Protein AF-J7H1P7-F1 (afdb_monomer_lite)

InterPro domains:
  IPR000440 NADH:ubiquinone/plastoquinone oxidoreductase, chain 3 [PF00507] (2-83)
  IPR000440 NADH:ubiquinone/plastoquinone oxidoreductase, chain 3 [PTHR11058] (2-84)
  IPR038430 NADH:ubiquinone oxidoreductase, subunit 3 superfamily [G3DSA:1.20.58.1610] (1-84)

pLDDT: mean 75.69, std 17.22, range [39.75, 96.62]

Secondary structure (DSSP, 8-state):
---SSS----SS---S-S-----HHHHHHHHHHHHHHHHHHHHHHHHTTHHHHHHHHHHHHHHHHHHHHHHHHHHHHTTTT---------SSSSSS----------

Structure (m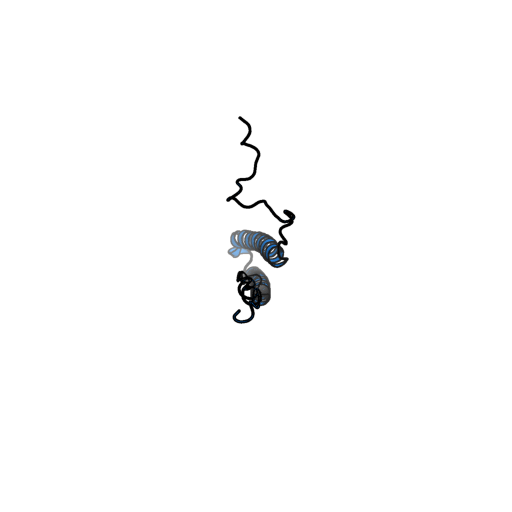mCIF, N/CA/C/O backbone):
data_AF-J7H1P7-F1
#
_entry.id   AF-J7H1P7-F1
#
loop_
_atom_site.group_PDB
_atom_site.id
_atom_site.type_symbol
_atom_site.label_atom_id
_atom_site.label_alt_id
_atom_site.label_comp_id
_atom_site.label_asym_id
_atom_site.label_entity_id
_atom_site.label_seq_id
_atom_site.pdbx_PDB_ins_code
_atom_site.Cartn_x
_atom_site.Cartn_y
_atom_site.Cartn_z
_atom_site.occupancy
_atom_site.B_iso_or_equiv
_atom_site.auth_seq_id
_atom_site.auth_comp_id
_atom_site.auth_asym_id
_atom_site.auth_atom_id
_atom_site.pdbx_PDB_model_num
ATOM 1 N N . ALA A 1 1 ? 35.454 33.538 -14.546 1.00 49.25 1 ALA A N 1
ATOM 2 C CA . ALA A 1 1 ? 34.571 32.489 -13.992 1.00 49.25 1 ALA A CA 1
ATOM 3 C C . ALA A 1 1 ? 33.570 32.047 -15.065 1.00 49.25 1 ALA A C 1
ATOM 5 O O . ALA A 1 1 ? 32.542 32.686 -15.223 1.00 49.25 1 ALA A O 1
ATOM 6 N N . ARG A 1 2 ? 33.898 31.028 -15.874 1.00 54.09 2 ARG A N 1
ATOM 7 C CA . ARG A 1 2 ? 33.098 30.605 -17.047 1.00 54.09 2 ARG A CA 1
ATOM 8 C C . ARG A 1 2 ? 32.950 29.075 -17.101 1.00 54.09 2 ARG A C 1
ATOM 10 O O . ARG A 1 2 ? 33.134 28.463 -18.139 1.00 54.09 2 ARG A O 1
ATOM 17 N N . SER A 1 3 ? 32.693 28.447 -15.959 1.00 52.66 3 SER A N 1
ATOM 18 C CA . SER A 1 3 ? 32.608 26.980 -15.854 1.00 52.66 3 SER A CA 1
ATOM 19 C C . SER A 1 3 ? 31.711 26.534 -14.694 1.00 52.66 3 SER A C 1
ATOM 21 O O . SER A 1 3 ? 32.022 25.592 -13.979 1.00 52.66 3 SER A O 1
ATOM 23 N N . LYS A 1 4 ? 30.614 27.263 -14.446 1.00 57.44 4 LYS A N 1
ATOM 24 C CA . LYS A 1 4 ? 29.633 26.908 -13.400 1.00 57.44 4 LYS A CA 1
ATOM 25 C C . LYS A 1 4 ? 28.273 26.448 -13.943 1.00 57.44 4 LYS A C 1
ATOM 27 O O . LYS A 1 4 ? 27.442 26.034 -13.153 1.00 57.44 4 LYS A O 1
ATOM 32 N N . ASN A 1 5 ? 28.056 26.496 -15.261 1.00 60.09 5 ASN A N 1
ATOM 33 C CA . ASN A 1 5 ? 26.782 26.129 -15.906 1.00 60.09 5 ASN A CA 1
ATOM 34 C C . ASN A 1 5 ? 26.922 24.988 -16.929 1.00 60.09 5 ASN A C 1
ATOM 36 O O . ASN A 1 5 ? 26.022 24.771 -17.733 1.00 60.09 5 ASN A O 1
ATOM 40 N N . THR A 1 6 ? 28.052 24.284 -16.942 1.00 58.47 6 THR A N 1
ATOM 41 C CA . THR A 1 6 ? 28.254 23.110 -17.797 1.00 58.47 6 THR A CA 1
ATOM 42 C C . THR A 1 6 ? 28.024 21.857 -16.954 1.00 58.47 6 THR A C 1
ATOM 44 O O . THR A 1 6 ? 28.651 21.748 -15.894 1.00 58.47 6 THR A O 1
ATOM 47 N N . PRO A 1 7 ? 27.138 20.934 -17.371 1.00 67.12 7 PRO A N 1
ATOM 48 C CA . PRO A 1 7 ? 27.022 19.621 -16.744 1.00 67.12 7 PRO A CA 1
ATOM 49 C C . PRO A 1 7 ? 28.398 18.954 -16.633 1.00 67.12 7 PRO A C 1
ATOM 51 O O . PRO A 1 7 ? 29.270 19.171 -17.472 1.00 67.12 7 PRO A O 1
ATOM 54 N N . PHE A 1 8 ? 28.623 18.195 -15.561 1.00 63.50 8 PHE A N 1
ATOM 55 C CA . PHE A 1 8 ? 29.915 17.561 -15.306 1.00 63.50 8 PHE A CA 1
ATOM 56 C C . PHE A 1 8 ? 30.135 16.426 -16.319 1.00 63.50 8 PHE A C 1
ATOM 58 O O . PHE A 1 8 ? 29.629 15.319 -16.149 1.00 63.50 8 PHE A O 1
ATOM 65 N N . GLU A 1 9 ? 30.846 16.722 -17.405 1.00 62.25 9 GLU A N 1
ATOM 66 C CA . GLU A 1 9 ? 31.154 15.779 -18.477 1.00 62.25 9 GLU A CA 1
ATOM 67 C C . GLU A 1 9 ? 32.307 14.872 -18.014 1.00 62.25 9 GLU A C 1
ATOM 69 O O . GLU A 1 9 ? 33.439 15.326 -17.844 1.00 62.25 9 GLU A O 1
ATOM 74 N N . SER A 1 10 ? 32.059 13.577 -17.806 1.00 63.00 10 SER A N 1
ATOM 75 C CA . SER A 1 10 ? 33.098 12.578 -17.484 1.00 63.00 10 SER A CA 1
ATOM 76 C C . SER A 1 10 ? 34.018 12.273 -18.692 1.00 63.00 10 SER A C 1
ATOM 78 O O . SER A 1 10 ? 34.474 11.150 -18.873 1.00 63.00 10 SER A O 1
ATOM 80 N N . GLY A 1 11 ? 34.279 13.272 -19.544 1.00 58.91 11 GLY A N 1
ATOM 81 C CA . GLY A 1 11 ? 35.125 13.180 -20.737 1.00 58.91 11 GLY A CA 1
ATOM 82 C C . GLY A 1 11 ? 34.442 12.656 -22.005 1.00 58.91 11 GLY A C 1
ATOM 83 O O . GLY A 1 11 ? 35.146 12.363 -22.965 1.00 58.91 11 GLY A O 1
ATOM 84 N N . ILE A 1 12 ? 33.110 12.529 -22.037 1.00 59.06 12 ILE A N 1
ATOM 85 C CA . ILE A 1 12 ? 32.365 12.091 -23.228 1.00 59.06 12 ILE A CA 1
ATOM 86 C C . ILE A 1 12 ? 31.293 13.117 -23.584 1.00 59.06 12 ILE A C 1
ATOM 88 O O . ILE A 1 12 ? 30.478 13.435 -22.731 1.00 59.06 12 ILE A O 1
ATOM 92 N N . ASP A 1 13 ? 31.273 13.624 -24.818 1.00 57.31 13 ASP A N 1
ATOM 93 C CA . ASP A 1 13 ? 30.180 14.486 -25.277 1.00 57.31 13 ASP A CA 1
ATOM 94 C C . ASP A 1 13 ? 28.844 13.760 -25.071 1.00 57.31 13 ASP A C 1
ATOM 96 O O . ASP A 1 13 ? 28.701 12.598 -25.470 1.00 57.31 13 ASP A O 1
ATOM 100 N N . SER A 1 14 ? 27.868 14.420 -24.443 1.00 54.47 14 SER A N 1
ATOM 101 C CA . SER A 1 14 ? 26.510 13.899 -24.251 1.00 54.47 14 SER A CA 1
ATOM 102 C C . SER A 1 14 ? 25.816 13.631 -25.596 1.00 54.47 14 SER A C 1
ATOM 104 O O . SER A 1 14 ? 25.018 14.422 -26.099 1.00 54.47 14 SER A O 1
ATOM 106 N N . VAL A 1 15 ? 26.119 12.484 -26.205 1.00 53.88 15 VAL A N 1
ATOM 107 C CA . VAL A 1 15 ? 25.523 12.017 -27.455 1.00 53.88 15 VAL A CA 1
ATOM 108 C C . VAL A 1 15 ? 24.198 11.320 -27.163 1.00 53.88 15 VAL A C 1
ATOM 110 O O . VAL A 1 15 ? 24.127 10.136 -26.843 1.00 53.88 15 VAL A O 1
ATOM 113 N N . GLY A 1 16 ? 23.110 12.076 -27.273 1.00 54.78 16 GLY A N 1
ATOM 114 C CA . GLY A 1 16 ? 21.755 11.535 -27.223 1.00 54.78 16 GLY A CA 1
ATOM 115 C C . GLY A 1 16 ? 20.779 12.459 -26.512 1.00 54.78 16 GLY A C 1
ATOM 116 O O . GLY A 1 16 ? 21.120 13.140 -25.552 1.00 54.78 16 GLY A O 1
ATOM 117 N N . SER A 1 17 ? 19.532 12.491 -26.988 1.00 60.88 17 SER A N 1
ATOM 118 C CA . SER A 1 17 ? 18.484 13.301 -26.366 1.00 60.88 17 SER A CA 1
ATOM 119 C C . SER A 1 17 ? 18.352 12.960 -24.878 1.00 60.88 17 SER A C 1
ATOM 121 O O . SER A 1 17 ? 18.172 11.787 -24.550 1.00 60.88 17 SER A O 1
ATOM 123 N N . ALA A 1 18 ? 18.300 13.968 -24.002 1.00 60.69 18 ALA A N 1
ATOM 124 C CA . ALA A 1 18 ? 18.036 13.834 -22.561 1.00 60.69 18 ALA A CA 1
ATOM 125 C C . ALA A 1 18 ? 16.643 13.251 -22.213 1.00 60.69 18 ALA A C 1
ATOM 127 O O . ALA A 1 18 ? 16.190 13.307 -21.071 1.00 60.69 18 ALA A O 1
ATOM 128 N N . ARG A 1 19 ? 15.926 12.691 -23.196 1.00 57.84 19 ARG A N 1
ATOM 129 C CA . ARG A 1 19 ? 14.687 11.947 -22.992 1.00 57.84 19 ARG A CA 1
ATOM 130 C C . ARG A 1 19 ? 15.029 10.539 -22.525 1.00 57.84 19 ARG A C 1
ATOM 132 O O . ARG A 1 19 ? 15.109 9.599 -23.317 1.00 57.84 19 ARG A O 1
ATOM 139 N N . LEU A 1 20 ? 15.221 10.406 -21.219 1.00 60.03 20 LEU A N 1
ATOM 140 C CA . LEU A 1 20 ? 15.271 9.111 -20.562 1.00 60.03 20 LEU A CA 1
ATOM 141 C C . LEU A 1 20 ? 13.956 8.376 -20.861 1.00 60.03 20 LEU A C 1
ATOM 143 O O . LEU A 1 20 ? 12.873 8.862 -20.532 1.00 60.03 20 LEU A O 1
ATOM 147 N N . ARG A 1 21 ? 14.034 7.213 -21.512 1.00 58.97 21 ARG A N 1
ATOM 148 C CA . ARG A 1 21 ? 12.881 6.320 -21.679 1.00 58.97 21 ARG A CA 1
ATOM 149 C C . ARG A 1 21 ? 12.581 5.689 -20.321 1.00 58.97 21 ARG A C 1
ATOM 151 O O . ARG A 1 21 ? 13.000 4.565 -20.053 1.00 58.97 21 ARG A O 1
ATOM 158 N N . LEU A 1 22 ? 11.914 6.439 -19.444 1.00 63.50 22 LEU A N 1
ATOM 159 C CA . LEU A 1 22 ? 11.384 5.907 -18.195 1.00 63.50 22 LEU A CA 1
ATOM 160 C C . LEU A 1 22 ? 10.431 4.765 -18.552 1.00 63.50 22 LEU A C 1
ATOM 162 O O . LEU A 1 22 ? 9.423 4.962 -19.228 1.00 63.50 22 LEU A O 1
ATOM 166 N N . SER A 1 23 ? 10.807 3.548 -18.165 1.00 73.06 23 SER A N 1
ATOM 167 C CA . SER A 1 23 ? 9.969 2.371 -18.362 1.00 73.06 23 SER A CA 1
ATOM 168 C C . SER A 1 23 ? 8.641 2.565 -17.630 1.00 73.06 23 SER A C 1
ATOM 170 O O . SER A 1 23 ? 8.637 3.018 -16.484 1.00 73.06 23 SER A O 1
ATOM 172 N N . ALA A 1 24 ? 7.525 2.162 -18.248 1.00 79.31 24 ALA A N 1
ATOM 173 C CA . ALA A 1 24 ? 6.200 2.173 -17.617 1.00 79.31 24 ALA A CA 1
ATOM 174 C C . ALA A 1 24 ? 6.189 1.457 -16.249 1.00 79.31 24 ALA A C 1
ATOM 176 O O . ALA A 1 24 ? 5.405 1.807 -15.372 1.00 79.31 24 ALA A O 1
ATOM 177 N N . LYS A 1 25 ? 7.118 0.516 -16.032 1.00 82.12 25 LYS A N 1
ATOM 178 C CA . LYS A 1 25 ? 7.336 -0.173 -14.755 1.00 82.12 25 LYS A CA 1
ATOM 179 C C . LYS A 1 25 ? 7.557 0.788 -13.580 1.00 82.12 25 LYS A C 1
ATOM 181 O O . LYS A 1 25 ? 6.981 0.569 -12.521 1.00 82.12 25 LYS A O 1
ATOM 186 N N . PHE A 1 26 ? 8.319 1.871 -13.765 1.00 82.69 26 PHE A N 1
ATOM 187 C CA . PHE A 1 26 ? 8.575 2.842 -12.692 1.00 82.69 26 PHE A CA 1
ATOM 188 C C . PHE A 1 26 ? 7.312 3.610 -12.301 1.00 82.69 26 PHE A C 1
ATOM 190 O O . PHE A 1 26 ? 7.072 3.838 -11.120 1.00 82.69 26 PHE A O 1
ATOM 197 N N . TYR A 1 27 ? 6.479 3.956 -13.286 1.00 87.19 27 TYR A N 1
ATOM 198 C CA . TYR A 1 27 ? 5.199 4.613 -13.035 1.00 87.19 27 TYR A CA 1
ATOM 199 C C . TYR A 1 27 ? 4.232 3.694 -12.283 1.00 87.19 27 TYR A C 1
ATOM 201 O O . TYR A 1 27 ? 3.612 4.130 -11.320 1.00 87.19 27 TYR A O 1
ATOM 209 N N . LEU A 1 28 ? 4.144 2.416 -12.671 1.00 88.06 28 LEU A N 1
ATOM 210 C CA . LEU A 1 28 ? 3.278 1.447 -11.993 1.00 88.06 28 LEU A CA 1
ATOM 211 C C . LEU A 1 28 ? 3.664 1.259 -10.521 1.00 88.06 28 LEU A C 1
ATOM 213 O O . LEU A 1 28 ? 2.784 1.241 -9.667 1.00 88.06 28 LEU A O 1
ATOM 217 N N . VAL A 1 29 ? 4.963 1.174 -10.215 1.00 88.19 29 VAL A N 1
ATOM 218 C CA . VAL A 1 29 ? 5.447 1.086 -8.827 1.00 88.19 29 VAL A CA 1
ATOM 219 C C . VAL A 1 29 ? 5.134 2.363 -8.047 1.00 88.19 29 VAL A C 1
ATOM 221 O O . VAL A 1 29 ? 4.638 2.279 -6.928 1.00 88.19 29 VAL A O 1
ATOM 224 N N . ALA A 1 30 ? 5.368 3.540 -8.635 1.00 92.00 30 ALA A N 1
ATOM 225 C CA . ALA A 1 30 ? 5.073 4.815 -7.982 1.00 92.00 30 ALA A CA 1
ATOM 226 C C . ALA A 1 30 ? 3.571 4.994 -7.708 1.00 92.00 30 ALA A C 1
ATOM 228 O O . ALA A 1 30 ? 3.183 5.387 -6.613 1.00 92.00 30 ALA A O 1
ATOM 229 N N . MET A 1 31 ? 2.718 4.665 -8.679 1.00 91.69 31 MET A N 1
ATOM 230 C CA . MET A 1 31 ? 1.267 4.746 -8.519 1.00 91.69 31 MET A CA 1
ATOM 231 C C . MET A 1 31 ? 0.758 3.743 -7.480 1.00 91.69 31 MET A C 1
ATOM 233 O O . MET A 1 31 ? -0.063 4.103 -6.641 1.00 91.69 31 MET A O 1
ATOM 237 N N . PHE A 1 32 ? 1.282 2.512 -7.483 1.00 91.62 32 PHE A N 1
ATOM 238 C CA . PHE A 1 32 ? 0.962 1.519 -6.457 1.00 91.62 32 PHE A CA 1
ATOM 239 C C . PHE A 1 32 ? 1.374 1.988 -5.056 1.00 91.62 32 PHE A C 1
ATOM 241 O O . PHE A 1 32 ? 0.608 1.812 -4.117 1.00 91.62 32 PHE A O 1
ATOM 248 N N . PHE A 1 33 ? 2.540 2.628 -4.915 1.00 91.75 33 PHE A N 1
ATOM 249 C CA . PHE A 1 33 ? 2.993 3.188 -3.641 1.00 91.75 33 PHE A CA 1
ATOM 250 C C . PHE A 1 33 ? 2.030 4.253 -3.100 1.00 91.75 33 PHE A C 1
ATOM 252 O O . PHE A 1 33 ? 1.673 4.198 -1.930 1.00 91.75 33 PHE A O 1
ATOM 259 N N . VAL A 1 34 ? 1.561 5.173 -3.950 1.00 95.62 34 VAL A N 1
ATOM 260 C CA . VAL A 1 34 ? 0.593 6.209 -3.544 1.00 95.62 34 VAL A CA 1
ATOM 261 C C . VAL A 1 34 ? -0.728 5.591 -3.085 1.00 95.62 34 VAL A C 1
ATOM 263 O O . VAL A 1 34 ? -1.276 6.002 -2.067 1.00 95.62 34 VAL A O 1
ATOM 266 N N . ILE A 1 35 ? -1.234 4.592 -3.813 1.00 94.12 35 ILE A N 1
ATOM 267 C CA . ILE A 1 35 ? -2.465 3.889 -3.431 1.00 94.12 35 ILE A CA 1
ATOM 268 C C . ILE A 1 35 ? -2.260 3.168 -2.096 1.00 94.12 35 ILE A C 1
ATOM 270 O O . ILE A 1 35 ? -3.055 3.342 -1.182 1.00 94.12 35 ILE A O 1
ATOM 274 N N . PHE A 1 36 ? -1.169 2.412 -1.958 1.00 94.12 36 PHE A N 1
ATOM 275 C CA . PHE A 1 36 ? -0.841 1.699 -0.726 1.00 94.12 36 PHE A CA 1
ATOM 276 C C . PHE A 1 36 ? -0.729 2.635 0.488 1.00 94.12 36 PHE A C 1
ATOM 278 O O . PHE A 1 36 ? -1.206 2.284 1.563 1.00 94.12 36 PHE A O 1
ATOM 285 N N . ASP A 1 37 ? -0.144 3.823 0.323 1.00 96.12 37 ASP A N 1
ATOM 286 C CA . ASP A 1 37 ? -0.010 4.822 1.390 1.00 96.12 37 ASP A CA 1
ATOM 287 C C . ASP A 1 37 ? -1.378 5.339 1.872 1.00 96.12 37 ASP A C 1
ATOM 289 O O . ASP A 1 37 ? -1.671 5.367 3.069 1.00 96.12 37 ASP A O 1
ATOM 293 N N . VAL A 1 38 ? -2.276 5.651 0.934 1.00 96.62 38 VAL A N 1
ATOM 294 C CA . VAL A 1 38 ? -3.657 6.055 1.250 1.00 96.62 38 VAL A CA 1
ATOM 295 C C . VAL A 1 38 ? -4.428 4.925 1.939 1.00 96.62 38 VAL A C 1
ATOM 297 O O . VAL A 1 38 ? -5.159 5.153 2.902 1.00 96.62 38 VAL A O 1
ATOM 300 N N . GLU A 1 39 ? -4.246 3.688 1.493 1.00 95.69 39 GLU A N 1
ATOM 301 C CA . GLU A 1 39 ? -4.900 2.520 2.0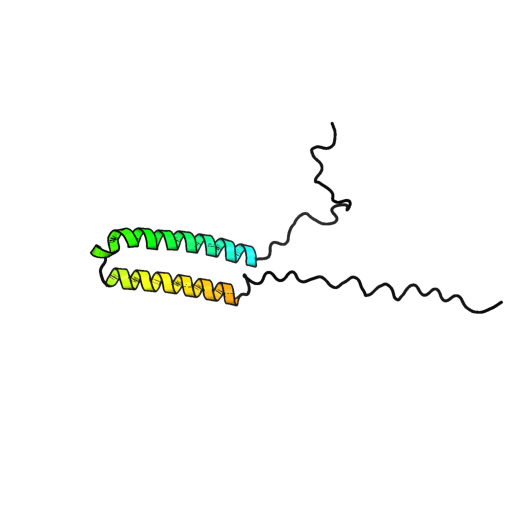84 1.00 95.69 39 GLU A CA 1
ATOM 302 C C . GLU A 1 39 ? -4.371 2.231 3.503 1.00 95.69 39 GLU A C 1
ATOM 304 O O . GLU A 1 39 ? -5.137 1.910 4.415 1.00 95.69 39 GLU A O 1
ATOM 309 N N . ALA A 1 40 ? -3.073 2.436 3.744 1.00 94.62 40 ALA A N 1
ATOM 310 C CA . ALA A 1 40 ? -2.489 2.358 5.080 1.00 94.62 40 ALA A CA 1
ATOM 311 C C . ALA A 1 40 ? -3.064 3.428 6.024 1.00 94.62 40 ALA A C 1
ATOM 313 O O . ALA A 1 40 ? -3.321 3.138 7.197 1.00 94.62 40 ALA A O 1
ATOM 314 N N . LEU A 1 41 ? -3.332 4.638 5.520 1.00 96.44 41 LEU A N 1
ATOM 315 C CA . LEU A 1 41 ? -4.019 5.681 6.284 1.00 96.44 41 LEU A CA 1
ATOM 316 C C . LEU A 1 41 ? -5.439 5.255 6.685 1.00 96.44 41 LEU A C 1
ATOM 318 O O . LEU A 1 41 ? -5.839 5.481 7.829 1.00 96.44 41 LEU A O 1
ATOM 322 N N . TYR A 1 42 ? -6.191 4.604 5.793 1.00 94.81 42 TYR A N 1
ATOM 323 C CA . TYR A 1 42 ? -7.516 4.073 6.130 1.00 94.81 42 TYR A CA 1
ATOM 324 C C . TYR A 1 42 ? -7.450 3.007 7.228 1.00 94.81 42 TYR A C 1
ATOM 326 O O . TYR A 1 42 ? -8.224 3.063 8.187 1.00 94.81 42 TYR A O 1
ATOM 334 N N . LEU A 1 43 ? -6.485 2.087 7.148 1.00 94.62 43 LEU A N 1
ATOM 335 C CA . LEU A 1 43 ? -6.260 1.091 8.200 1.00 94.62 43 LEU A CA 1
ATOM 336 C C . LEU A 1 43 ? -5.854 1.738 9.529 1.00 94.62 43 LEU A C 1
ATOM 338 O O . LEU A 1 43 ? -6.275 1.273 10.587 1.00 94.62 43 LEU A O 1
ATOM 342 N N . TY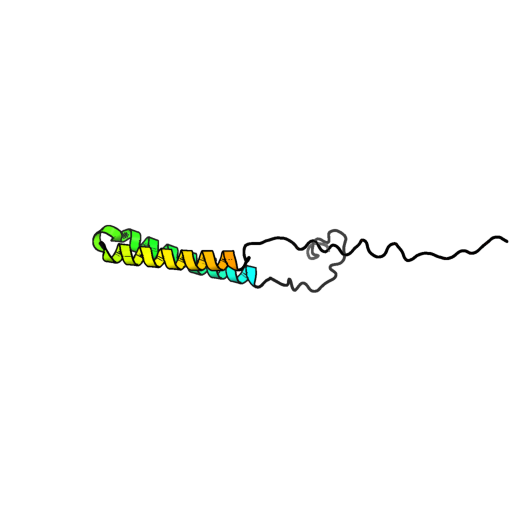R A 1 44 ? -5.078 2.824 9.496 1.00 94.50 44 TYR A N 1
ATOM 343 C CA . TYR A 1 44 ? -4.733 3.584 10.697 1.00 94.50 44 TYR A CA 1
ATOM 344 C C . TYR A 1 44 ? -5.960 4.252 11.326 1.00 94.50 44 TYR A C 1
ATOM 346 O O . TYR A 1 44 ? -6.164 4.144 12.534 1.00 94.50 44 TYR A O 1
ATOM 354 N N . ALA A 1 45 ? -6.809 4.895 10.521 1.00 93.50 45 ALA A N 1
ATOM 355 C CA . ALA A 1 45 ? -8.046 5.500 11.004 1.00 93.50 45 ALA A CA 1
ATOM 356 C C . ALA A 1 45 ? -8.966 4.447 11.641 1.00 93.50 45 ALA A C 1
ATOM 358 O O . ALA A 1 45 ? -9.428 4.630 12.769 1.00 93.50 45 ALA A O 1
ATOM 359 N N . TRP A 1 46 ? -9.154 3.305 10.975 1.00 93.69 46 TRP A N 1
ATOM 360 C CA . TRP A 1 46 ? -9.891 2.170 11.530 1.00 93.69 46 TRP A CA 1
ATOM 361 C C . TRP A 1 46 ? -9.265 1.642 12.831 1.00 93.69 46 TRP A C 1
ATOM 363 O O . TRP A 1 46 ? -9.980 1.361 13.793 1.00 93.69 46 TRP A O 1
ATOM 373 N N . SER A 1 47 ? -7.930 1.593 12.908 1.00 92.62 47 SER A N 1
ATOM 374 C CA . SER A 1 47 ? -7.194 1.125 14.088 1.00 92.62 47 SER A CA 1
ATOM 375 C C . SER A 1 47 ? -7.573 1.876 15.373 1.00 92.62 47 SER A C 1
ATOM 377 O O . SER A 1 47 ? -7.628 1.292 16.457 1.00 92.62 47 SER A O 1
ATOM 379 N N . THR A 1 48 ? -7.920 3.163 15.261 1.00 92.94 48 THR A N 1
ATOM 380 C CA . THR A 1 48 ? -8.333 3.979 16.415 1.00 92.94 48 THR A CA 1
ATOM 381 C C . THR A 1 48 ? -9.676 3.566 17.034 1.00 92.94 48 THR A C 1
ATOM 383 O O . THR A 1 48 ? -9.882 3.808 18.220 1.00 92.94 48 THR A O 1
ATOM 386 N N . SER A 1 49 ? -10.558 2.900 16.276 1.00 90.56 49 SER A N 1
ATOM 387 C CA . SER A 1 49 ? -11.934 2.539 16.674 1.00 90.56 49 SER A CA 1
ATOM 388 C C . SER A 1 49 ? -12.212 1.028 16.595 1.00 90.56 49 SER A C 1
ATOM 390 O O . SER A 1 49 ? -13.359 0.584 16.474 1.00 90.56 49 SER A O 1
ATOM 392 N N . ILE A 1 50 ? -11.165 0.195 16.706 1.00 87.56 50 ILE A N 1
ATOM 393 C CA . ILE A 1 50 ? -11.269 -1.278 16.618 1.00 87.56 50 ILE A CA 1
ATOM 394 C C . ILE A 1 50 ? -12.309 -1.840 17.598 1.00 87.56 50 ILE A C 1
ATOM 396 O O . ILE A 1 50 ? -13.052 -2.763 17.262 1.00 87.56 50 ILE A O 1
ATOM 400 N N . ARG A 1 51 ? -12.380 -1.290 18.817 1.00 85.06 51 ARG A N 1
ATOM 401 C CA . ARG A 1 51 ? -13.294 -1.783 19.860 1.00 85.06 51 ARG A CA 1
ATOM 402 C C . ARG A 1 51 ? -14.763 -1.503 19.553 1.00 85.06 51 ARG A C 1
ATOM 404 O O . ARG A 1 51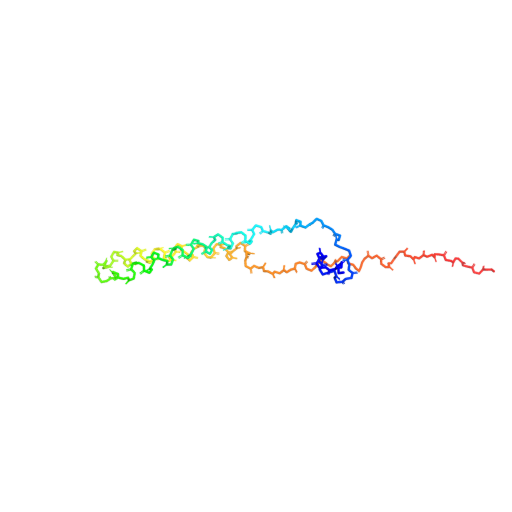 ? -15.602 -2.310 19.939 1.00 85.06 51 ARG A O 1
ATOM 411 N N . GLU A 1 52 ? -15.066 -0.389 18.892 1.00 86.00 52 GLU A N 1
ATOM 412 C CA . GLU A 1 52 ? -16.441 -0.021 18.533 1.00 86.00 52 GLU A CA 1
ATOM 413 C C . GLU A 1 52 ? -16.899 -0.706 17.241 1.00 86.00 52 GLU A C 1
ATOM 415 O O . GLU A 1 52 ? -18.068 -1.058 17.113 1.00 86.00 52 GLU A O 1
ATOM 420 N N . SER A 1 53 ? -15.972 -0.947 16.309 1.00 84.06 53 SER A N 1
ATOM 421 C CA . SER A 1 53 ? -16.273 -1.531 14.995 1.00 84.06 53 SER A CA 1
ATOM 422 C C . SER A 1 53 ? -16.607 -3.032 15.041 1.00 84.06 53 SER A C 1
ATOM 424 O O . SER A 1 53 ? -17.265 -3.563 14.141 1.00 84.06 53 SER A O 1
ATOM 426 N N . GLY A 1 54 ? -16.160 -3.736 16.086 1.00 89.38 54 GLY A N 1
ATOM 427 C CA . GLY A 1 54 ? -16.470 -5.149 16.311 1.00 89.38 54 GLY A CA 1
ATOM 428 C C . GLY A 1 54 ? -16.042 -6.077 15.163 1.00 89.38 54 GLY A C 1
ATOM 429 O O . GLY A 1 54 ? -15.106 -5.801 14.413 1.00 89.38 54 GLY A O 1
ATOM 430 N N . TRP A 1 55 ? -16.737 -7.210 15.023 1.00 91.75 55 TRP A N 1
ATOM 431 C CA . TRP A 1 55 ? -16.420 -8.233 14.015 1.00 91.75 55 TRP A CA 1
ATOM 432 C C . TRP A 1 55 ? -16.615 -7.763 12.572 1.00 91.75 55 TRP A C 1
ATOM 434 O O . TRP A 1 55 ? -15.879 -8.200 11.692 1.00 91.75 55 TRP A O 1
ATOM 444 N N . VAL A 1 56 ? -17.577 -6.871 12.328 1.00 91.50 56 VAL A N 1
ATOM 445 C CA . VAL A 1 56 ? -17.841 -6.341 10.983 1.00 91.50 56 VAL A CA 1
ATOM 446 C C . VAL A 1 56 ? -16.651 -5.512 10.506 1.00 91.50 56 VAL A C 1
ATOM 448 O O . VAL A 1 56 ? -16.109 -5.802 9.443 1.00 91.50 56 VAL A O 1
ATOM 451 N N . GLY A 1 57 ? -16.160 -4.582 11.333 1.00 91.44 57 GLY A N 1
ATOM 452 C CA . GLY A 1 57 ? -14.980 -3.791 10.979 1.00 91.44 57 GLY A CA 1
ATOM 453 C C . GLY A 1 57 ? -13.715 -4.632 10.809 1.00 91.44 57 GLY A C 1
ATOM 454 O O . GLY A 1 57 ? -12.882 -4.327 9.963 1.00 91.44 57 GLY A O 1
ATOM 455 N N . PHE A 1 58 ? -13.575 -5.728 11.562 1.00 92.50 58 PHE A N 1
ATOM 456 C CA . PHE A 1 58 ? -12.468 -6.663 11.355 1.00 92.50 58 PHE A CA 1
ATOM 457 C C . PHE A 1 58 ? -12.529 -7.348 9.982 1.00 92.50 58 PHE A C 1
ATOM 459 O O . PHE A 1 58 ? -11.508 -7.449 9.303 1.00 92.50 58 PHE A O 1
ATOM 466 N N . VAL A 1 59 ? -13.713 -7.802 9.555 1.00 95.19 59 VAL A N 1
ATOM 467 C CA . VAL A 1 59 ? -13.897 -8.407 8.225 1.00 95.19 59 VAL A CA 1
ATOM 468 C C . VAL A 1 59 ? -13.629 -7.384 7.121 1.00 95.19 59 VAL A C 1
ATOM 470 O O . VAL A 1 59 ? -12.948 -7.712 6.151 1.00 95.19 59 VAL A O 1
ATOM 473 N N . GLU A 1 60 ? -14.096 -6.145 7.282 1.00 93.38 60 GLU A N 1
ATOM 474 C CA . GLU A 1 60 ? -13.811 -5.053 6.343 1.00 93.38 60 GLU A CA 1
ATOM 475 C C . GLU A 1 60 ? -12.304 -4.791 6.223 1.00 93.38 60 GLU A C 1
ATOM 477 O O . GLU A 1 60 ? -11.771 -4.807 5.113 1.00 93.38 60 GLU A O 1
ATOM 482 N N . ALA A 1 61 ? -11.589 -4.656 7.346 1.00 93.88 61 ALA A N 1
ATOM 483 C CA . ALA A 1 61 ? -10.137 -4.477 7.354 1.00 93.88 61 ALA A CA 1
ATOM 484 C C . ALA A 1 61 ? -9.392 -5.666 6.722 1.00 93.88 61 ALA A C 1
ATOM 486 O O . ALA A 1 61 ? -8.427 -5.477 5.979 1.00 93.88 61 ALA A O 1
ATOM 487 N N . ALA A 1 62 ? -9.850 -6.898 6.966 1.00 94.94 62 ALA A N 1
ATOM 488 C CA . ALA A 1 62 ? -9.264 -8.094 6.368 1.00 94.94 62 ALA A CA 1
ATOM 489 C C . ALA A 1 62 ? -9.418 -8.109 4.839 1.00 94.94 62 ALA A C 1
ATOM 491 O O . ALA A 1 62 ? -8.454 -8.403 4.130 1.00 94.94 62 ALA A O 1
ATOM 492 N N . ILE A 1 63 ? -10.601 -7.759 4.322 1.00 96.25 63 ILE A N 1
ATOM 493 C CA . ILE A 1 63 ? -10.845 -7.643 2.877 1.00 96.25 63 ILE A CA 1
ATOM 494 C C . ILE A 1 63 ? -9.959 -6.545 2.278 1.00 96.25 63 ILE A C 1
ATOM 496 O O . ILE A 1 63 ? -9.338 -6.766 1.239 1.00 96.25 63 ILE A O 1
ATOM 500 N N . PHE A 1 64 ? -9.844 -5.403 2.956 1.00 94.62 64 PHE A N 1
ATOM 501 C CA . PHE A 1 64 ? -9.021 -4.270 2.530 1.00 94.62 64 PHE A CA 1
ATOM 502 C C . PHE A 1 64 ? -7.545 -4.667 2.352 1.00 94.62 64 PHE A C 1
ATOM 504 O O . PHE A 1 64 ? -6.945 -4.472 1.294 1.00 94.62 64 PHE A O 1
ATOM 511 N N . ILE A 1 65 ? -6.983 -5.357 3.350 1.00 95.44 65 ILE A N 1
ATOM 512 C CA . ILE A 1 65 ? -5.617 -5.895 3.291 1.00 95.44 65 ILE A CA 1
ATOM 513 C C . ILE A 1 65 ? -5.473 -6.920 2.158 1.00 95.44 65 ILE A C 1
ATOM 515 O O . ILE A 1 65 ? -4.453 -6.946 1.469 1.00 95.44 65 ILE A O 1
ATOM 519 N N . LEU A 1 66 ? -6.479 -7.769 1.939 1.00 96.50 66 LEU A N 1
ATOM 520 C CA . LEU A 1 66 ? -6.433 -8.809 0.910 1.00 96.50 66 LEU A CA 1
ATOM 521 C C . LEU A 1 66 ? -6.421 -8.216 -0.507 1.00 96.50 66 LEU A C 1
ATOM 523 O O . LEU A 1 66 ? -5.703 -8.718 -1.375 1.00 96.50 66 LEU A O 1
ATOM 527 N N . VAL A 1 67 ? -7.141 -7.113 -0.730 1.00 95.44 67 VAL A N 1
ATOM 528 C CA . VAL A 1 67 ? -7.105 -6.354 -1.991 1.00 95.44 67 VAL A CA 1
ATOM 529 C C . VAL A 1 67 ? -5.721 -5.743 -2.228 1.00 95.44 67 VAL A C 1
ATOM 531 O O . VAL A 1 67 ? -5.167 -5.909 -3.319 1.00 95.44 67 VAL A O 1
ATOM 534 N N . LEU A 1 68 ? -5.112 -5.123 -1.210 1.00 93.19 68 LEU A N 1
ATOM 535 C CA . LEU A 1 68 ? -3.729 -4.632 -1.291 1.00 93.19 68 LEU A CA 1
ATOM 536 C C . LEU A 1 68 ? -2.743 -5.752 -1.639 1.00 93.19 68 LEU A C 1
ATOM 538 O O . LEU A 1 68 ? -1.874 -5.583 -2.498 1.00 93.19 68 LEU A O 1
ATOM 542 N N . LEU A 1 69 ? -2.899 -6.913 -1.000 1.00 94.69 69 LEU A N 1
ATOM 543 C CA . LEU A 1 69 ? -2.056 -8.077 -1.243 1.00 94.69 69 LEU A CA 1
ATOM 544 C C . LEU A 1 69 ? -2.195 -8.574 -2.688 1.00 94.69 69 LEU A C 1
ATOM 546 O O . LEU A 1 69 ? -1.194 -8.872 -3.337 1.00 94.69 69 LEU A O 1
ATOM 550 N N . ALA A 1 70 ? -3.421 -8.625 -3.216 1.00 94.81 70 ALA A N 1
ATOM 551 C CA . ALA A 1 70 ? -3.679 -8.999 -4.603 1.00 94.81 70 ALA A CA 1
ATOM 552 C C . ALA A 1 70 ? -3.022 -8.017 -5.588 1.00 94.81 70 ALA A C 1
ATOM 554 O O . ALA A 1 70 ? -2.382 -8.449 -6.551 1.00 94.81 70 ALA A O 1
ATOM 555 N N . GLY A 1 71 ? -3.110 -6.710 -5.319 1.00 91.25 71 GLY A N 1
ATOM 556 C CA . GLY A 1 71 ? -2.426 -5.678 -6.101 1.00 91.25 71 GLY A CA 1
ATOM 557 C C . GLY A 1 71 ? -0.900 -5.823 -6.070 1.00 91.25 71 GLY A C 1
ATOM 558 O O . GLY A 1 71 ? -0.249 -5.752 -7.115 1.00 91.25 71 GLY A O 1
ATOM 559 N N . LEU A 1 72 ? -0.328 -6.114 -4.897 1.00 90.50 72 LEU A N 1
ATOM 560 C CA . LEU A 1 72 ? 1.106 -6.362 -4.743 1.00 90.50 72 LEU A CA 1
ATOM 561 C C . LEU A 1 72 ? 1.547 -7.602 -5.530 1.00 90.50 72 LEU A C 1
ATOM 563 O O . LEU A 1 72 ? 2.525 -7.547 -6.276 1.00 90.50 72 LEU A O 1
ATOM 567 N N . VAL A 1 73 ? 0.808 -8.709 -5.410 1.00 93.06 73 VAL A N 1
ATOM 568 C CA . VAL A 1 73 ? 1.081 -9.945 -6.158 1.00 93.06 73 VAL A CA 1
ATOM 569 C C . VAL A 1 73 ? 1.021 -9.684 -7.662 1.00 93.06 73 VAL A C 1
ATOM 571 O O . VAL A 1 73 ? 1.909 -10.128 -8.387 1.00 93.06 73 VAL A O 1
ATOM 574 N N . TYR A 1 74 ? 0.031 -8.930 -8.141 1.00 90.94 74 TYR A N 1
ATOM 575 C CA . TYR A 1 74 ? -0.068 -8.540 -9.548 1.00 90.94 74 TYR A CA 1
ATOM 576 C C . TYR A 1 74 ? 1.166 -7.754 -10.018 1.00 90.94 74 TYR A C 1
ATOM 578 O O . TYR A 1 74 ? 1.747 -8.066 -11.061 1.00 90.94 74 TYR A O 1
ATOM 586 N N . LEU A 1 75 ? 1.627 -6.790 -9.218 1.00 88.19 75 LEU A N 1
ATOM 587 C CA . LEU A 1 75 ? 2.797 -5.972 -9.535 1.00 88.19 75 LEU A CA 1
ATOM 588 C C . LEU A 1 75 ? 4.093 -6.800 -9.594 1.00 88.19 75 LEU A C 1
ATOM 590 O O . LEU A 1 75 ? 4.913 -6.621 -10.502 1.00 88.19 75 LEU A O 1
ATOM 594 N N . VAL A 1 76 ? 4.246 -7.747 -8.662 1.00 86.50 76 VAL A N 1
ATOM 595 C CA . VAL A 1 76 ? 5.356 -8.712 -8.644 1.00 86.50 76 VAL A CA 1
ATOM 596 C C . VAL A 1 76 ? 5.303 -9.611 -9.880 1.00 86.50 76 VAL A C 1
ATOM 598 O O . VAL A 1 76 ? 6.318 -9.790 -10.550 1.00 86.50 76 VAL A O 1
ATOM 601 N N . ARG A 1 77 ? 4.122 -10.124 -10.248 1.00 86.06 77 ARG A N 1
ATOM 602 C CA . ARG A 1 77 ? 3.934 -10.982 -11.433 1.00 86.06 77 ARG A CA 1
ATOM 603 C C . ARG A 1 77 ? 4.269 -10.286 -12.752 1.00 86.06 77 ARG A C 1
ATOM 605 O O . ARG A 1 77 ? 4.727 -10.950 -13.676 1.00 86.06 77 ARG A O 1
ATOM 612 N N . ILE A 1 78 ? 4.078 -8.971 -12.844 1.00 83.38 78 ILE A N 1
ATOM 613 C CA . ILE A 1 78 ? 4.435 -8.171 -14.029 1.00 83.38 78 ILE A CA 1
ATOM 614 C C . ILE A 1 78 ? 5.957 -7.989 -14.178 1.00 83.38 78 ILE A C 1
ATOM 616 O O . ILE A 1 78 ? 6.433 -7.518 -15.215 1.00 83.38 78 ILE A O 1
ATOM 620 N N . GLY A 1 79 ? 6.753 -8.348 -13.165 1.00 75.50 79 GLY A N 1
ATOM 621 C CA . GLY A 1 79 ? 8.195 -8.097 -13.186 1.00 75.50 79 GLY A CA 1
ATOM 622 C C . GLY A 1 79 ? 8.497 -6.596 -13.203 1.00 75.50 79 GLY A C 1
ATOM 623 O O . GLY A 1 79 ? 9.492 -6.150 -13.788 1.00 75.50 79 GLY A O 1
ATOM 624 N N . ALA A 1 80 ? 7.610 -5.788 -12.605 1.00 69.31 80 ALA A N 1
ATOM 625 C CA . ALA A 1 80 ? 7.867 -4.374 -12.342 1.00 69.31 80 ALA A CA 1
ATOM 626 C C . ALA A 1 80 ? 8.993 -4.197 -11.305 1.00 69.31 80 ALA A C 1
ATOM 628 O O . ALA A 1 80 ? 9.646 -3.157 -11.274 1.00 69.31 80 ALA A O 1
ATOM 629 N N . LEU A 1 81 ? 9.250 -5.244 -10.512 1.00 64.25 81 LEU A N 1
ATOM 630 C CA . LEU A 1 81 ? 10.320 -5.317 -9.521 1.00 64.25 81 LEU A CA 1
ATOM 631 C C . LEU A 1 81 ? 11.624 -5.945 -10.049 1.00 64.25 81 LEU A C 1
ATOM 633 O O . LEU A 1 81 ? 12.597 -6.009 -9.306 1.00 64.25 81 LEU A O 1
ATOM 637 N N . ASP A 1 82 ? 11.684 -6.367 -11.318 1.00 66.31 82 ASP A N 1
ATOM 638 C CA . ASP A 1 82 ? 12.903 -6.928 -11.911 1.00 66.31 82 ASP A CA 1
ATOM 639 C C . ASP A 1 82 ? 13.750 -5.834 -12.560 1.00 66.31 82 ASP A C 1
ATOM 641 O O . ASP A 1 82 ? 13.549 -5.428 -13.710 1.00 66.31 82 ASP A O 1
ATOM 645 N N . TRP A 1 83 ? 14.741 -5.375 -11.801 1.00 64.81 83 TRP A N 1
ATOM 646 C CA . TRP A 1 83 ? 15.722 -4.376 -12.212 1.00 64.81 83 TRP A CA 1
ATOM 647 C C . TRP A 1 83 ? 16.971 -5.090 -12.725 1.00 64.81 83 TRP A C 1
ATOM 649 O O . TRP A 1 83 ? 18.065 -4.912 -12.201 1.00 64.81 83 TRP A O 1
ATOM 659 N N . THR A 1 84 ? 16.821 -5.941 -13.743 1.00 60.72 84 THR A N 1
ATOM 660 C CA . THR A 1 84 ? 17.997 -6.457 -14.454 1.00 60.72 84 THR A CA 1
ATOM 661 C C . THR A 1 84 ? 18.337 -5.478 -15.575 1.00 60.72 84 THR A C 1
ATOM 663 O O . THR A 1 84 ? 17.595 -5.412 -16.561 1.00 60.72 84 THR A O 1
ATOM 666 N N . PRO A 1 85 ? 19.431 -4.696 -15.476 1.00 59.91 85 PRO A N 1
ATOM 667 C CA . PRO A 1 85 ? 19.900 -3.920 -16.609 1.00 59.91 85 PRO A CA 1
ATOM 668 C C . PRO A 1 85 ? 20.278 -4.910 -17.711 1.00 59.91 85 PRO A C 1
ATOM 670 O O . PRO A 1 85 ? 21.183 -5.729 -17.541 1.00 59.91 85 PRO A O 1
ATOM 673 N N . ALA A 1 86 ? 19.574 -4.860 -18.841 1.00 57.81 86 ALA A N 1
ATOM 674 C CA . ALA A 1 86 ? 19.965 -5.600 -20.029 1.00 57.81 86 ALA A CA 1
ATOM 675 C C . ALA A 1 86 ? 21.344 -5.081 -20.458 1.00 57.81 86 ALA A C 1
ATOM 677 O O . ALA A 1 86 ? 21.464 -4.035 -21.097 1.00 57.81 86 ALA A O 1
ATOM 678 N N . ARG A 1 87 ? 22.404 -5.779 -20.035 1.00 59.12 87 ARG A N 1
ATOM 679 C CA . ARG A 1 87 ? 23.781 -5.486 -20.422 1.00 59.12 87 ARG A CA 1
ATOM 680 C C . ARG A 1 87 ? 23.842 -5.641 -21.936 1.00 59.12 87 ARG A C 1
ATOM 682 O O . ARG A 1 87 ? 23.852 -6.759 -22.446 1.00 59.12 87 ARG A O 1
ATOM 689 N N . SER A 1 88 ? 23.828 -4.512 -22.640 1.00 58.88 88 SER A N 1
ATOM 690 C CA . SER A 1 88 ? 23.986 -4.433 -24.088 1.00 58.88 88 SER A CA 1
ATOM 691 C C . SER A 1 88 ? 25.341 -5.033 -24.462 1.00 58.88 88 SER A C 1
ATOM 693 O O . SER A 1 88 ? 26.376 -4.373 -24.442 1.00 58.88 88 SER A O 1
ATOM 695 N N . ARG A 1 89 ? 25.352 -6.338 -24.736 1.00 54.72 89 ARG A N 1
ATOM 696 C CA . ARG A 1 89 ? 26.491 -7.074 -25.276 1.00 54.72 89 ARG A CA 1
ATOM 697 C C . ARG A 1 89 ? 26.534 -6.781 -26.773 1.00 54.72 89 ARG A C 1
ATOM 699 O O . ARG A 1 89 ? 26.023 -7.567 -27.562 1.00 54.72 89 ARG A O 1
ATOM 706 N N . ARG A 1 90 ? 27.052 -5.614 -27.164 1.00 59.47 90 ARG A N 1
ATOM 707 C CA . ARG A 1 90 ? 27.119 -5.218 -28.584 1.00 59.47 90 ARG A CA 1
ATOM 708 C C . ARG A 1 90 ? 28.476 -4.757 -29.102 1.00 59.47 90 ARG A C 1
ATOM 710 O O . ARG A 1 90 ? 28.532 -4.283 -30.226 1.00 59.47 90 ARG A O 1
ATOM 717 N N . THR A 1 91 ? 29.570 -4.969 -28.375 1.00 57.25 91 THR A N 1
ATOM 718 C CA . THR A 1 91 ? 30.874 -4.437 -28.821 1.00 57.25 91 THR A CA 1
ATOM 719 C C . THR A 1 91 ? 31.995 -5.471 -28.864 1.00 57.25 91 THR A C 1
ATOM 721 O O . THR A 1 91 ? 33.140 -5.134 -28.613 1.00 57.25 91 THR A O 1
ATOM 724 N N . LEU A 1 92 ? 31.686 -6.725 -29.204 1.00 58.66 92 LEU A N 1
ATOM 725 C CA . LEU A 1 92 ? 32.692 -7.721 -29.612 1.00 58.66 92 LEU A CA 1
ATOM 726 C C . LEU A 1 92 ? 32.245 -8.434 -30.900 1.00 58.66 92 LEU A C 1
ATOM 728 O O . LEU A 1 92 ? 32.245 -9.652 -30.970 1.00 58.66 92 LEU A O 1
ATOM 732 N N . VAL A 1 93 ? 31.757 -7.684 -31.890 1.00 56.56 93 VAL A N 1
ATOM 733 C CA . VAL A 1 93 ? 31.471 -8.202 -33.243 1.00 56.56 93 VAL A CA 1
ATOM 734 C C . VAL A 1 93 ? 31.806 -7.102 -34.245 1.00 56.56 93 VAL A C 1
ATOM 736 O O . VAL A 1 93 ? 30.912 -6.617 -34.917 1.00 56.56 93 VAL A O 1
ATOM 739 N N . ASN A 1 94 ? 33.043 -6.591 -34.242 1.00 57.44 94 ASN A N 1
ATOM 740 C CA . ASN A 1 94 ? 33.560 -5.750 -35.341 1.00 57.44 94 ASN A CA 1
ATOM 741 C C . ASN A 1 94 ? 35.094 -5.580 -35.339 1.00 57.44 94 ASN A C 1
ATOM 743 O O . ASN A 1 94 ? 35.607 -4.656 -35.957 1.00 57.44 94 ASN A O 1
ATOM 747 N N . SER A 1 95 ? 35.854 -6.468 -34.691 1.00 54.84 95 SER A N 1
ATOM 748 C CA . SER A 1 95 ? 37.326 -6.453 -34.801 1.00 54.84 95 SER A CA 1
ATOM 749 C C . SER A 1 95 ? 37.864 -7.471 -35.813 1.00 54.84 95 SER A C 1
ATOM 751 O O . SER A 1 95 ? 39.069 -7.669 -35.885 1.00 54.84 95 SER A O 1
ATOM 753 N N . GLU A 1 96 ? 36.996 -8.105 -36.607 1.00 61.12 96 GLU A N 1
ATOM 754 C CA . GLU A 1 96 ? 37.363 -9.225 -37.490 1.00 61.12 96 GLU A CA 1
ATOM 755 C C . GLU A 1 96 ? 37.168 -8.912 -38.983 1.00 61.12 96 GLU A C 1
ATOM 757 O O . GLU A 1 96 ? 36.918 -9.806 -39.787 1.00 61.12 96 GLU A O 1
ATOM 762 N N . THR A 1 97 ? 37.245 -7.637 -39.390 1.00 59.75 97 THR A N 1
ATOM 763 C CA . THR A 1 97 ? 37.120 -7.274 -40.821 1.00 59.75 97 THR A CA 1
ATOM 764 C C . THR A 1 97 ? 38.137 -6.257 -41.340 1.00 59.75 97 THR A C 1
ATOM 766 O O . THR A 1 97 ? 38.173 -6.035 -42.544 1.00 59.75 97 THR A O 1
ATOM 7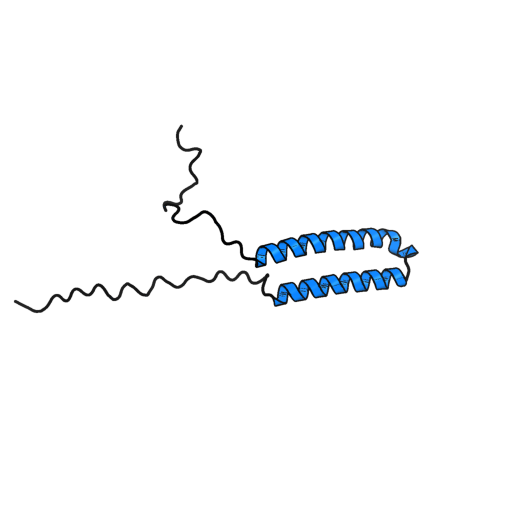69 N N . ASP A 1 98 ? 39.076 -5.764 -40.530 1.00 54.25 98 ASP A N 1
ATOM 770 C CA . ASP A 1 98 ? 40.265 -5.098 -41.087 1.00 54.25 98 ASP A CA 1
ATOM 771 C C . ASP A 1 98 ? 41.365 -6.126 -41.364 1.00 54.25 98 ASP A C 1
ATOM 773 O O . ASP A 1 98 ? 42.418 -6.178 -40.732 1.00 54.25 98 ASP A O 1
ATOM 777 N N . SER A 1 99 ? 41.081 -6.978 -42.348 1.00 56.72 99 SER A N 1
ATOM 778 C CA . 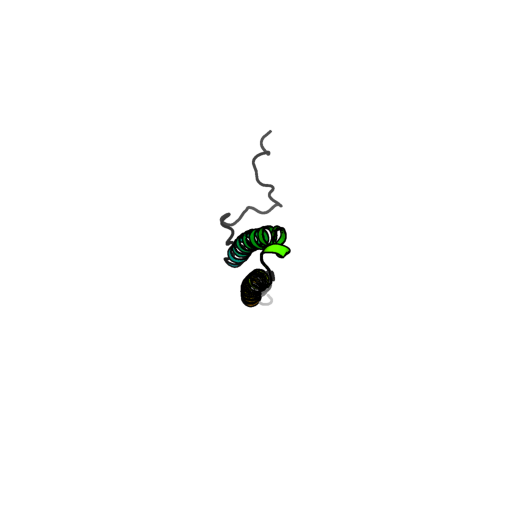SER A 1 99 ? 42.100 -7.710 -43.085 1.00 56.72 99 SER A CA 1
ATOM 779 C C . SER A 1 99 ? 42.442 -6.899 -44.338 1.00 56.72 99 SER A C 1
ATOM 781 O O . SER A 1 99 ? 41.742 -7.021 -45.348 1.00 56.72 99 SER A O 1
ATOM 783 N N . PRO A 1 100 ? 43.514 -6.082 -44.353 1.00 54.78 100 PRO A N 1
ATOM 784 C CA . PRO A 1 100 ? 44.174 -5.808 -45.604 1.00 54.78 100 PRO A CA 1
ATOM 785 C C . PRO A 1 100 ? 44.957 -7.072 -45.944 1.00 54.78 100 PRO A C 1
ATOM 787 O O . PRO A 1 100 ? 46.011 -7.381 -45.391 1.00 54.78 100 PRO A O 1
ATOM 790 N N . THR A 1 101 ? 44.392 -7.812 -46.888 1.00 63.12 101 THR A N 1
ATOM 791 C CA . THR A 1 101 ? 45.153 -8.597 -47.851 1.00 63.12 101 THR A CA 1
ATOM 792 C C . THR A 1 101 ? 46.371 -7.778 -48.296 1.00 63.12 101 THR A C 1
ATOM 794 O O . THR A 1 101 ? 46.243 -6.916 -49.162 1.00 63.12 101 THR A O 1
ATOM 797 N N . ASN A 1 102 ? 47.551 -8.028 -47.719 1.00 54.62 102 ASN A N 1
ATOM 798 C CA . ASN A 1 102 ? 48.801 -7.726 -48.401 1.00 54.62 102 ASN A CA 1
ATOM 799 C C . ASN A 1 102 ? 49.355 -9.038 -48.939 1.00 54.62 102 ASN A C 1
ATOM 801 O O . ASN A 1 102 ? 49.886 -9.886 -48.219 1.00 54.62 102 ASN A O 1
ATOM 805 N N . ARG A 1 103 ? 49.084 -9.209 -50.230 1.00 55.66 103 ARG A N 1
ATOM 806 C CA . ARG A 1 103 ? 49.581 -10.273 -51.081 1.00 55.66 103 ARG A CA 1
ATOM 807 C C . ARG A 1 103 ? 51.104 -10.327 -50.991 1.00 55.66 103 ARG A C 1
ATOM 809 O O . ARG A 1 103 ? 51.759 -9.298 -51.024 1.00 55.66 103 ARG A O 1
ATOM 816 N N . HIS A 1 104 ? 51.604 -11.556 -50.941 1.00 48.47 104 HIS A N 1
ATOM 817 C CA . HIS A 1 104 ? 52.748 -12.040 -51.707 1.00 48.47 104 HIS A CA 1
ATOM 818 C C . HIS A 1 104 ? 53.888 -11.052 -51.994 1.00 48.47 104 HIS A C 1
ATOM 820 O O . HIS A 1 104 ? 53.750 -10.154 -52.815 1.00 48.47 104 HIS A O 1
ATOM 826 N N . MET A 1 105 ? 55.053 -11.382 -51.427 1.00 45.41 105 MET A N 1
ATOM 827 C CA . MET A 1 105 ? 56.303 -11.574 -52.174 1.00 45.41 105 MET A CA 1
ATOM 828 C C . MET A 1 105 ? 56.351 -10.911 -53.560 1.00 45.41 105 MET A C 1
ATOM 830 O O . MET A 1 105 ? 55.828 -11.477 -54.524 1.00 45.41 105 MET A O 1
ATOM 834 N N . GLN A 1 106 ? 57.067 -9.792 -53.645 1.00 39.75 106 GLN A N 1
ATOM 835 C CA . GLN A 1 106 ? 58.144 -9.551 -54.611 1.00 39.75 106 GLN A CA 1
ATOM 836 C C . GLN A 1 106 ? 58.966 -8.343 -54.165 1.00 39.75 106 GLN A C 1
ATOM 838 O O . GLN A 1 106 ? 58.350 -7.328 -53.778 1.00 39.75 106 GLN A O 1
#

Foldseek 3Di:
DPPPPDPDDPPDPPPDPPPDPPPVLVVLVVVLVVVVVVLVVVVVVLVVCVVVCPPVSVVVNVVSVVVNVVSVVVSVVVCSVVPDPPPPPDPPPDPPPPDDPPDDDD

Sequence (106 aa):
ARSKNTPFESGIDSVGSARLRLSAKFYLVAMFFVIFDVEALYLYAWSTSIRESGWVGFVEAAIFILVLLAGLVYLVRIGALDWTPARSRRTLVNSETDSPTNRHMQ

Organism: Klebsiella aerogenes (NCBI:txid548)

Radius of gyration: 28.26 Å; chains: 1; bounding box: 76×44×74 Å